Protein AF-A0A9Q3J233-F1 (afdb_monomer)

pLDDT: mean 74.01, std 14.95, range [37.47, 93.5]

Sequence (111 aa):
MPKQISVASSVKDTYKDEFVSNQLVEAQINPSLSPKMKNDLIYMLYKYNNAFSSDNESLGAIKGHEVDISLNIDRPYPPLLRRPDYQASLRAREALENISKSYSKLVYKGK

Foldseek 3Di:
DDDDDDDDDDDPPVVLVVCCVPPVPPPDDDPPDDPVRVVVVSVVCSVCVVQDDDPVGDPCVRPPPPDDDDDPVPDPDDPVPDDPDDDDDPVRVVVVVVVVVVVVVVVVVVD

Mean predicted aligned error: 16.33 Å

Organism: NCBI:txid1389203

Secondary structure (DSSP, 8-state):
-PPP---------HHHHHHHHHHSTT----TTS-HHHHHHHHHHHHHTGGGS--TTS-GGGSTT---------S-SS-GGG-PPPPPPPHHHHHHHHHHHHHHHHHHHS--

Structure (mmCIF, N/CA/C/O backbone):
data_AF-A0A9Q3J233-F1
#
_entry.id   AF-A0A9Q3J233-F1
#
loop_
_atom_site.group_PDB
_atom_site.id
_atom_site.type_symbol
_atom_site.label_atom_id
_atom_site.label_alt_id
_atom_site.label_comp_id
_atom_site.label_asym_id
_atom_site.label_entity_id
_atom_site.label_seq_id
_atom_site.pdbx_PDB_ins_code
_atom_site.Cartn_x
_atom_site.Cartn_y
_atom_site.Cartn_z
_atom_site.occupancy
_atom_site.B_iso_or_equiv
_atom_site.auth_seq_id
_atom_site.auth_comp_id
_atom_site.auth_asym_id
_atom_site.auth_atom_id
_atom_site.pdbx_PDB_model_num
ATOM 1 N N . MET A 1 1 ? -30.339 -32.435 14.379 1.00 37.47 1 MET A N 1
ATOM 2 C CA . MET A 1 1 ? -30.106 -31.029 14.776 1.00 37.47 1 MET A CA 1
ATOM 3 C C . MET A 1 1 ? -28.637 -30.860 15.124 1.00 37.47 1 MET A C 1
ATOM 5 O O . MET A 1 1 ? -28.185 -31.584 16.006 1.00 37.47 1 MET A O 1
ATOM 9 N N . PRO A 1 2 ? -27.861 -30.014 14.430 1.00 39.69 2 PRO A N 1
ATOM 10 C CA . PRO A 1 2 ? -26.467 -29.807 14.796 1.00 39.69 2 PRO A CA 1
ATOM 11 C C . PRO A 1 2 ? -26.360 -28.822 15.968 1.00 39.69 2 PRO A C 1
ATOM 13 O O . PRO A 1 2 ? -27.054 -27.807 16.018 1.00 39.69 2 PRO A O 1
ATOM 16 N N . LYS A 1 3 ? -25.518 -29.186 16.940 1.00 39.75 3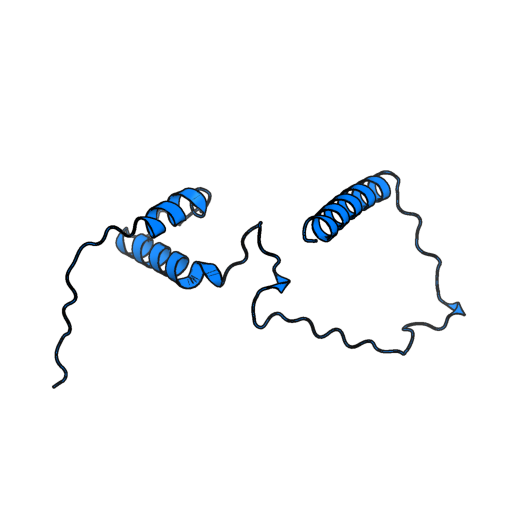 LYS A N 1
ATOM 17 C CA . LYS A 1 3 ? -25.255 -28.460 18.186 1.00 39.75 3 LYS A CA 1
ATOM 18 C C . LYS A 1 3 ? -24.588 -27.111 17.902 1.00 39.75 3 LYS A C 1
ATOM 20 O O . LYS A 1 3 ? -23.644 -27.036 17.122 1.00 39.75 3 LYS A O 1
ATOM 25 N N . GLN A 1 4 ? -25.060 -26.077 18.593 1.00 40.91 4 GLN A N 1
ATOM 26 C CA . GLN A 1 4 ? -24.398 -24.780 18.682 1.00 40.91 4 GLN A CA 1
ATOM 27 C C . GLN A 1 4 ? -23.077 -24.948 19.439 1.00 40.91 4 GLN A C 1
ATOM 29 O O . GLN A 1 4 ? -23.074 -25.409 20.580 1.00 40.91 4 GLN A O 1
ATOM 34 N N . ILE A 1 5 ? -21.960 -24.597 18.803 1.00 43.72 5 ILE A N 1
ATOM 35 C CA . ILE A 1 5 ? -20.661 -24.496 19.467 1.00 43.72 5 ILE A CA 1
ATOM 36 C C . ILE A 1 5 ? -20.525 -23.047 19.929 1.00 43.72 5 ILE A C 1
ATOM 38 O O . ILE A 1 5 ? -20.196 -22.154 19.152 1.00 43.72 5 ILE A O 1
ATOM 42 N N . SER A 1 6 ? -20.824 -22.814 21.203 1.00 49.47 6 SER A N 1
ATOM 43 C CA . SER A 1 6 ? -20.489 -21.583 21.909 1.00 49.47 6 SER A CA 1
ATOM 44 C C . SER A 1 6 ? -19.003 -21.609 22.276 1.00 49.47 6 SER A C 1
ATOM 46 O O . SER A 1 6 ? -18.620 -22.312 23.211 1.00 49.47 6 SER A O 1
ATOM 48 N N . VAL A 1 7 ? -18.165 -20.848 21.571 1.00 46.28 7 VAL A N 1
ATOM 49 C CA . VAL A 1 7 ? -16.797 -20.559 22.035 1.00 46.28 7 VAL A CA 1
ATOM 50 C C . VAL A 1 7 ? -16.796 -19.187 22.709 1.00 46.28 7 VAL A C 1
ATOM 52 O O . VAL A 1 7 ? -16.647 -18.150 22.070 1.00 46.28 7 VAL A O 1
ATOM 55 N N . ALA A 1 8 ? -17.017 -19.205 24.026 1.00 41.06 8 ALA A N 1
ATOM 56 C CA . ALA A 1 8 ? -16.422 -18.253 24.966 1.00 41.06 8 ALA A CA 1
ATOM 57 C C . ALA A 1 8 ? -14.886 -18.294 24.787 1.00 41.06 8 ALA A C 1
ATOM 59 O O . ALA A 1 8 ? -14.355 -19.347 24.460 1.00 41.06 8 ALA A O 1
ATOM 60 N N . SER A 1 9 ? -14.052 -17.283 24.996 1.00 38.97 9 SER A N 1
ATOM 61 C CA . SER A 1 9 ? -14.159 -15.962 25.606 1.00 38.97 9 SER A CA 1
ATOM 62 C C . SER A 1 9 ? -12.756 -15.344 25.515 1.00 38.97 9 SER A C 1
ATOM 64 O O . SER A 1 9 ? -11.781 -16.038 25.779 1.00 38.97 9 SER A O 1
ATOM 66 N N . SER A 1 10 ? -12.677 -14.043 25.224 1.00 46.88 10 SER A N 1
ATOM 67 C CA . SER A 1 10 ? -11.667 -13.102 25.739 1.00 46.88 10 SER A CA 1
ATOM 68 C C . SER A 1 10 ? -10.200 -13.575 25.818 1.00 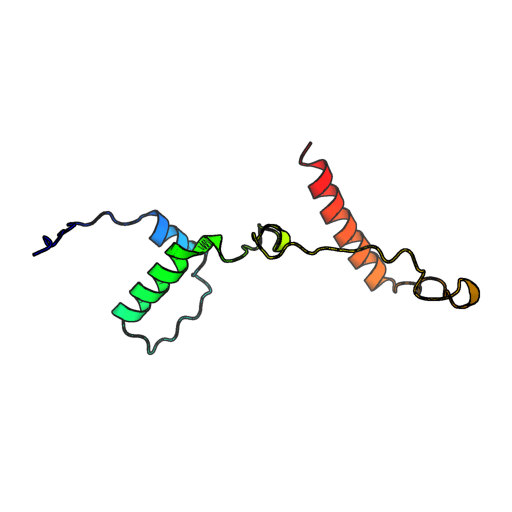46.88 10 SER A C 1
ATOM 70 O O . SER A 1 10 ? -9.607 -13.576 26.897 1.00 46.88 10 SER A O 1
ATOM 72 N N . VAL A 1 11 ? -9.568 -13.856 24.680 1.00 50.34 11 VAL A N 1
ATOM 73 C CA . VAL A 1 11 ? -8.119 -13.641 24.545 1.00 50.34 11 VAL A CA 1
ATOM 74 C C . VAL A 1 11 ? -7.983 -12.285 23.864 1.00 50.34 11 VAL A C 1
ATOM 76 O O . VAL A 1 11 ? -8.507 -12.092 22.771 1.00 50.34 11 VAL A O 1
ATOM 79 N N . LYS A 1 12 ? -7.395 -11.295 24.543 1.00 55.91 12 LYS A N 1
ATOM 80 C CA . LYS A 1 12 ? -6.995 -10.064 23.856 1.00 55.91 12 LYS A CA 1
ATOM 81 C C . LYS A 1 12 ? -5.918 -10.489 22.868 1.00 55.91 12 LYS A C 1
ATOM 83 O O . LYS A 1 12 ? -4.853 -10.918 23.303 1.00 55.91 12 LYS A O 1
ATOM 88 N N . ASP A 1 13 ? -6.234 -10.467 21.579 1.00 65.00 13 ASP A N 1
ATOM 89 C CA . ASP A 1 13 ? -5.293 -10.830 20.526 1.00 65.00 13 ASP A CA 1
ATOM 90 C C . ASP A 1 13 ? -4.204 -9.755 20.468 1.00 65.00 13 ASP A C 1
ATOM 92 O O . ASP A 1 13 ? -4.292 -8.811 19.688 1.00 65.00 13 ASP A O 1
ATOM 96 N N . THR A 1 14 ? -3.180 -9.880 21.314 1.00 79.12 14 THR A N 1
ATOM 97 C CA . THR A 1 14 ? -2.060 -8.931 21.424 1.00 79.12 14 THR A CA 1
ATOM 98 C C . THR A 1 14 ? -1.443 -8.639 20.050 1.00 79.12 14 THR A C 1
ATOM 100 O O . THR A 1 14 ? -1.116 -7.502 19.729 1.00 79.12 14 THR A O 1
ATOM 103 N N . TYR A 1 15 ? -1.406 -9.653 19.181 1.00 79.62 15 TYR A N 1
ATOM 104 C CA . TYR A 1 15 ? -0.939 -9.562 17.797 1.00 79.62 15 TYR A CA 1
ATOM 105 C C . TYR A 1 15 ? -1.818 -8.695 16.883 1.00 79.62 15 TYR A C 1
ATOM 107 O O . TYR A 1 15 ? -1.319 -8.086 15.937 1.00 79.62 15 TYR A O 1
ATOM 115 N N . LYS A 1 16 ? -3.130 -8.634 17.131 1.00 84.06 16 LYS A N 1
ATOM 116 C CA . LYS A 1 16 ? -4.049 -7.772 16.376 1.00 84.06 16 LYS A CA 1
ATOM 117 C C . LYS A 1 16 ? -3.823 -6.305 16.739 1.00 84.06 16 LYS A C 1
ATOM 119 O O . LYS A 1 16 ? -3.844 -5.453 15.855 1.00 84.06 16 LYS A O 1
ATOM 124 N N . ASP A 1 17 ? -3.570 -6.024 18.013 1.00 86.75 17 ASP A N 1
ATOM 125 C CA . ASP A 1 17 ? -3.282 -4.669 18.493 1.00 86.75 17 ASP A CA 1
ATOM 126 C C . ASP A 1 17 ? -1.926 -4.166 17.967 1.00 86.75 17 ASP A C 1
ATOM 128 O O . ASP A 1 17 ? -1.815 -3.016 17.533 1.00 86.75 17 ASP A O 1
ATOM 132 N N . GLU A 1 18 ? -0.917 -5.040 17.906 1.00 87.88 18 GLU A N 1
ATOM 133 C CA . GLU A 1 18 ? 0.365 -4.760 17.244 1.00 87.88 18 GLU A CA 1
ATOM 134 C C . GLU A 1 18 ? 0.191 -4.495 15.742 1.00 87.88 18 GLU A C 1
ATOM 136 O O . GLU A 1 18 ? 0.759 -3.540 15.215 1.00 87.88 18 GLU A O 1
ATOM 141 N N . PHE A 1 19 ? -0.628 -5.289 15.043 1.00 86.88 19 PHE A N 1
ATOM 142 C CA . PHE A 1 19 ? -0.933 -5.068 13.625 1.00 86.88 19 PHE A CA 1
ATOM 143 C C . PHE A 1 19 ? -1.584 -3.701 13.385 1.00 86.88 19 PHE A C 1
ATOM 145 O O . PHE A 1 19 ? -1.169 -2.967 12.489 1.00 86.88 19 PHE A O 1
ATOM 152 N N . VAL A 1 20 ? -2.561 -3.322 14.212 1.00 87.75 20 VAL A N 1
ATOM 153 C CA . VAL A 1 20 ? -3.207 -2.005 14.120 1.00 87.75 20 VAL A CA 1
ATOM 154 C C . VAL A 1 20 ? -2.194 -0.883 14.368 1.00 87.75 20 VAL A C 1
ATOM 156 O O . VAL A 1 20 ? -2.167 0.091 13.617 1.00 87.75 20 VAL A O 1
ATOM 159 N N . SER A 1 21 ? -1.336 -1.044 15.377 1.00 88.06 21 SER A N 1
ATOM 160 C CA . SER A 1 21 ? -0.367 -0.026 15.807 1.00 88.06 21 SER A CA 1
ATOM 161 C C . SER A 1 21 ? 0.867 0.089 14.914 1.00 88.06 21 SER A C 1
ATOM 163 O O . SER A 1 21 ? 1.573 1.084 15.008 1.00 88.06 21 SER A O 1
ATOM 165 N N . ASN A 1 22 ? 1.144 -0.899 14.064 1.00 85.25 22 ASN A N 1
ATOM 166 C CA . ASN A 1 22 ? 2.304 -0.876 13.171 1.00 85.25 22 ASN A CA 1
ATOM 167 C C . ASN A 1 22 ? 1.912 -0.691 11.702 1.00 85.25 22 ASN A C 1
ATOM 169 O O . ASN A 1 22 ? 2.602 0.020 10.982 1.00 85.25 22 ASN A O 1
ATOM 173 N N . GLN A 1 23 ? 0.823 -1.320 11.243 1.00 82.88 23 GLN A N 1
ATOM 174 C CA . GLN A 1 23 ? 0.449 -1.330 9.822 1.00 82.88 23 GLN A CA 1
ATOM 175 C C . GLN A 1 23 ? -0.755 -0.447 9.485 1.00 82.88 23 GLN A C 1
ATOM 177 O O . GLN A 1 23 ? -0.887 -0.017 8.343 1.00 82.88 23 GLN A O 1
ATOM 182 N N . LEU A 1 24 ? -1.641 -0.159 10.445 1.00 86.38 24 LEU A N 1
ATOM 183 C CA . LEU A 1 24 ? -2.854 0.632 10.195 1.00 86.38 24 LEU A CA 1
ATOM 184 C C . LEU A 1 24 ? -2.803 2.053 10.771 1.00 86.38 24 LEU A C 1
ATOM 186 O O . LEU A 1 24 ? -3.806 2.760 10.703 1.00 86.38 24 LEU A O 1
ATOM 190 N N . VAL A 1 25 ? -1.659 2.502 11.295 1.00 85.31 25 VAL A N 1
ATOM 191 C CA . VAL A 1 25 ? -1.505 3.858 11.863 1.00 85.31 25 VAL A CA 1
ATOM 192 C C . VAL A 1 25 ? -1.790 4.942 10.832 1.00 85.31 25 VAL A C 1
ATOM 194 O O . VAL A 1 25 ? -2.464 5.924 11.132 1.00 85.31 25 VAL A O 1
ATOM 197 N N . GLU A 1 26 ? -1.307 4.746 9.608 1.00 82.88 26 GLU A N 1
ATOM 198 C CA . GLU A 1 26 ? -1.489 5.692 8.503 1.00 82.88 26 GLU A CA 1
ATOM 199 C C . GLU A 1 26 ? -2.775 5.424 7.702 1.00 82.88 26 GLU A C 1
ATOM 201 O O . GLU A 1 26 ? -3.121 6.177 6.789 1.00 82.88 26 GLU A O 1
ATOM 206 N N . ALA A 1 27 ? -3.517 4.362 8.036 1.00 84.62 27 ALA A N 1
ATOM 207 C CA . ALA A 1 27 ? -4.699 3.965 7.289 1.00 84.62 27 ALA A CA 1
ATOM 208 C C . ALA A 1 27 ? -5.874 4.915 7.567 1.00 84.62 27 ALA A C 1
ATOM 210 O O . ALA A 1 27 ? -6.396 5.007 8.680 1.00 84.62 27 ALA A O 1
ATOM 211 N N . GLN A 1 28 ? -6.367 5.581 6.522 1.00 86.94 28 GLN A N 1
ATOM 212 C CA . GLN A 1 28 ? -7.555 6.428 6.622 1.00 86.94 28 GLN A CA 1
ATOM 213 C C . GLN A 1 28 ? -8.839 5.607 6.460 1.00 86.94 28 GLN A C 1
ATOM 215 O O . GLN A 1 28 ? -9.378 5.448 5.365 1.00 86.94 28 GLN A O 1
ATOM 220 N N . ILE A 1 29 ? -9.350 5.080 7.574 1.00 87.69 29 ILE A N 1
ATOM 221 C CA . ILE A 1 29 ? -10.647 4.393 7.610 1.00 87.69 29 ILE A CA 1
ATOM 222 C C . ILE A 1 29 ? -11.772 5.432 7.665 1.00 87.69 29 ILE A C 1
ATOM 224 O O . ILE A 1 29 ? -11.752 6.342 8.494 1.00 87.69 29 ILE A O 1
ATOM 228 N N . ASN A 1 30 ? -12.791 5.263 6.817 1.00 91.31 30 ASN A N 1
ATOM 229 C CA . ASN A 1 30 ? -13.922 6.185 6.730 1.00 91.31 30 ASN A CA 1
ATOM 230 C C . ASN A 1 30 ? -14.560 6.443 8.124 1.00 91.31 30 ASN A C 1
ATOM 232 O O . ASN A 1 30 ? -14.960 5.489 8.809 1.00 91.31 30 ASN A O 1
ATOM 236 N N . PRO A 1 31 ? -14.686 7.713 8.561 1.00 86.56 31 PRO A N 1
ATOM 237 C CA . PRO A 1 31 ? -15.233 8.049 9.872 1.00 86.56 31 PRO A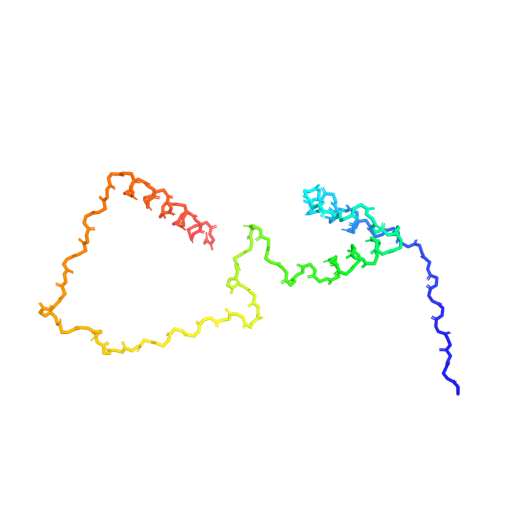 CA 1
ATOM 238 C C . PRO A 1 31 ? -16.708 7.662 10.031 1.00 86.56 31 PRO A C 1
ATOM 240 O O . PRO A 1 31 ? -17.114 7.357 11.150 1.00 86.56 31 PRO A O 1
ATOM 243 N N . SER A 1 32 ? -17.480 7.598 8.941 1.00 92.50 32 SER A N 1
ATOM 244 C CA . SER A 1 32 ? -18.909 7.252 8.938 1.00 92.50 32 SER A CA 1
ATOM 245 C C . SER A 1 32 ? -19.199 5.775 9.234 1.00 92.50 32 SER A C 1
ATOM 247 O O . SER A 1 32 ? -20.358 5.401 9.407 1.00 92.50 32 SER A O 1
ATOM 249 N N . LEU A 1 33 ? -18.176 4.915 9.287 1.00 89.81 33 LEU A N 1
ATOM 250 C CA . LEU A 1 33 ? -18.342 3.502 9.631 1.0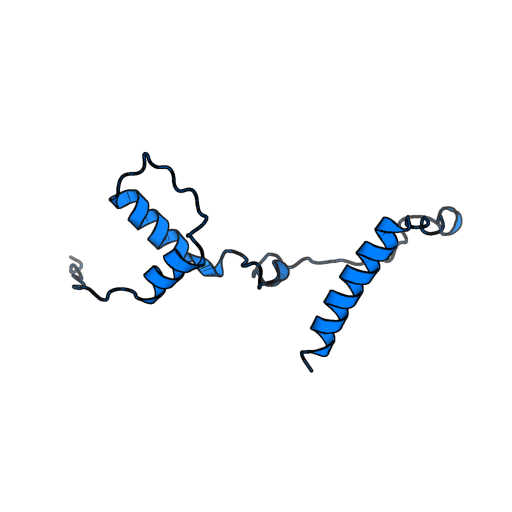0 89.81 33 LEU A CA 1
ATOM 251 C C . LEU A 1 33 ? -18.729 3.328 11.104 1.00 89.81 33 LEU A C 1
ATOM 253 O O . LEU A 1 33 ? -18.095 3.889 12.001 1.00 89.81 33 LEU A O 1
ATOM 257 N N . SER A 1 34 ? -19.722 2.471 11.359 1.00 93.50 34 SER A N 1
ATOM 258 C CA . SER A 1 34 ? -20.079 2.091 12.727 1.00 93.50 34 SER A CA 1
ATOM 259 C C . SER A 1 34 ? -18.918 1.357 13.422 1.00 93.50 34 SER A C 1
ATOM 261 O O . SER A 1 34 ? -18.116 0.698 12.749 1.00 93.50 34 SER A O 1
ATOM 263 N N . PRO A 1 35 ? -18.832 1.393 14.766 1.00 90.06 35 PRO A N 1
ATOM 264 C CA . PRO A 1 35 ? -17.764 0.715 15.505 1.00 90.06 35 PRO A CA 1
ATOM 265 C C . PRO A 1 35 ? -17.677 -0.784 15.198 1.00 90.06 35 PRO A C 1
ATOM 267 O O . PRO A 1 35 ? -16.589 -1.341 15.084 1.00 90.06 35 PRO A O 1
ATOM 270 N N . LYS A 1 36 ? -18.832 -1.428 14.993 1.00 91.50 36 LYS A N 1
ATOM 271 C CA . LYS A 1 36 ? -18.908 -2.840 14.615 1.00 91.50 36 LYS A CA 1
ATOM 272 C C . LYS A 1 36 ? -18.267 -3.088 13.248 1.00 91.50 36 LYS A C 1
ATOM 274 O O . LYS A 1 36 ? -17.397 -3.940 13.134 1.00 91.50 36 LYS A O 1
ATOM 279 N N . MET A 1 37 ? -18.626 -2.287 12.245 1.00 91.81 37 MET A N 1
ATOM 280 C CA . MET A 1 37 ? -18.072 -2.422 10.894 1.00 91.81 37 MET A CA 1
ATOM 281 C C . MET A 1 37 ? -16.569 -2.143 10.854 1.00 91.81 37 MET A C 1
ATOM 283 O O . MET A 1 37 ? -15.846 -2.817 10.126 1.00 91.81 37 MET A O 1
ATOM 287 N N . LYS A 1 38 ? -16.081 -1.181 11.650 1.00 91.19 38 LYS A N 1
ATOM 288 C CA . LYS A 1 38 ? -14.637 -0.935 11.783 1.00 91.19 38 LYS A CA 1
ATOM 289 C C . LYS A 1 38 ? -13.921 -2.157 12.356 1.00 91.19 38 LYS A C 1
ATOM 291 O O . LYS A 1 38 ? -12.900 -2.566 11.814 1.00 91.19 38 LYS A O 1
ATOM 296 N N . ASN A 1 39 ? -14.473 -2.773 13.399 1.00 90.25 39 ASN A N 1
ATOM 297 C CA . ASN A 1 39 ? -13.889 -3.976 13.992 1.00 90.25 39 ASN A CA 1
ATOM 298 C C . ASN A 1 39 ? -13.894 -5.172 13.035 1.00 90.25 39 ASN A C 1
ATOM 300 O O . ASN A 1 39 ? -12.899 -5.898 12.982 1.00 90.25 39 ASN A O 1
ATOM 304 N N . ASP A 1 40 ? -14.971 -5.345 12.267 1.00 91.75 40 ASP A N 1
ATOM 305 C CA . ASP A 1 40 ? -15.087 -6.394 11.250 1.00 91.75 40 ASP A CA 1
ATOM 306 C C . ASP A 1 40 ? -14.068 -6.182 10.115 1.00 91.75 40 ASP A C 1
ATOM 308 O O . ASP A 1 40 ? -13.402 -7.127 9.689 1.00 91.75 40 ASP A O 1
ATOM 312 N N . LEU A 1 41 ? -13.876 -4.933 9.676 1.00 90.94 41 LEU A N 1
ATOM 313 C CA . LEU A 1 41 ? -12.867 -4.563 8.681 1.00 90.94 41 LEU A CA 1
ATOM 314 C C . LEU A 1 41 ? -11.444 -4.838 9.181 1.00 90.94 41 LEU A C 1
ATOM 316 O O . LEU A 1 41 ? -10.669 -5.492 8.490 1.00 90.94 41 LEU A O 1
ATOM 320 N N . ILE A 1 42 ? -11.102 -4.378 10.387 1.00 90.62 42 ILE A N 1
ATOM 321 C CA . ILE A 1 42 ? -9.777 -4.611 10.982 1.00 90.62 42 ILE A CA 1
ATOM 322 C C . ILE A 1 42 ? -9.526 -6.114 11.139 1.00 90.62 42 ILE A C 1
ATOM 324 O O . ILE A 1 42 ? -8.426 -6.590 10.876 1.00 90.62 42 ILE A O 1
ATOM 328 N N . TYR A 1 43 ? -10.545 -6.879 11.537 1.00 91.44 43 TYR A N 1
ATOM 329 C CA . TYR A 1 43 ? -10.442 -8.333 11.627 1.00 91.44 43 TYR A CA 1
ATOM 330 C C . TYR A 1 43 ? -10.176 -8.983 10.262 1.00 91.44 43 TYR A C 1
ATOM 332 O O . TYR A 1 43 ? -9.301 -9.838 10.165 1.00 91.44 43 TYR A O 1
ATOM 340 N N . MET A 1 44 ? -10.880 -8.562 9.207 1.00 90.88 44 MET A N 1
ATOM 341 C CA . MET A 1 44 ? -10.635 -9.022 7.834 1.00 90.88 44 MET A CA 1
ATOM 342 C C . MET A 1 44 ? -9.205 -8.723 7.374 1.00 90.88 44 MET A C 1
ATOM 344 O O . MET A 1 44 ? -8.533 -9.616 6.864 1.00 90.88 44 MET A O 1
ATOM 348 N N . LEU A 1 45 ? -8.732 -7.493 7.581 1.00 89.00 45 LEU A N 1
ATOM 349 C CA . LEU A 1 45 ? -7.381 -7.076 7.196 1.00 89.00 45 LEU A CA 1
ATOM 350 C C . LEU A 1 45 ? -6.309 -7.873 7.941 1.00 89.00 45 LEU A C 1
ATOM 352 O O . LEU A 1 45 ? -5.370 -8.358 7.321 1.00 89.00 45 LEU A O 1
ATOM 356 N N . TYR A 1 46 ? -6.488 -8.071 9.249 1.00 89.88 46 TYR A N 1
ATOM 357 C CA . TYR A 1 46 ? -5.582 -8.886 10.054 1.00 89.88 46 TYR A CA 1
ATOM 358 C C . TYR A 1 46 ? -5.570 -10.349 9.592 1.00 89.88 46 TYR A C 1
ATOM 360 O O . TYR A 1 46 ? -4.509 -10.934 9.394 1.00 89.88 46 TYR A O 1
ATOM 368 N N . LYS A 1 47 ? -6.751 -10.937 9.362 1.00 89.00 47 LYS A N 1
ATOM 369 C CA . LYS A 1 47 ? -6.900 -12.335 8.936 1.00 89.00 47 LYS A CA 1
ATOM 370 C C . LYS A 1 47 ? -6.212 -12.629 7.600 1.00 89.00 47 LYS A C 1
ATOM 372 O O . LYS A 1 47 ? -5.728 -13.741 7.405 1.00 89.00 47 LYS A O 1
ATOM 377 N N . TYR A 1 48 ? -6.205 -11.663 6.685 1.00 86.19 48 TYR A N 1
ATOM 378 C CA . TYR A 1 48 ? -5.616 -11.799 5.352 1.00 86.19 48 TYR A CA 1
ATOM 379 C C . TYR A 1 48 ? -4.347 -10.958 5.176 1.00 86.19 48 TYR A C 1
ATOM 381 O O . TYR A 1 48 ? -4.007 -10.614 4.050 1.00 86.19 48 TYR A O 1
ATOM 389 N N . ASN A 1 49 ? -3.630 -10.636 6.257 1.00 83.62 49 ASN A N 1
ATOM 390 C CA . ASN A 1 49 ? -2.433 -9.791 6.197 1.00 83.62 49 ASN A CA 1
ATOM 391 C C . ASN A 1 49 ? -1.373 -10.313 5.203 1.00 83.62 49 ASN A C 1
ATOM 393 O O . ASN A 1 49 ? -0.820 -9.532 4.440 1.00 83.62 49 ASN A O 1
ATOM 397 N N . ASN A 1 50 ? -1.186 -11.632 5.124 1.00 77.56 50 ASN A N 1
ATOM 398 C CA . ASN A 1 50 ? -0.241 -12.294 4.219 1.00 77.56 50 ASN A CA 1
ATOM 399 C C . ASN A 1 50 ? -0.651 -12.238 2.735 1.00 77.56 50 ASN A C 1
ATOM 401 O O . ASN A 1 50 ? 0.097 -12.690 1.873 1.00 77.56 50 ASN A O 1
ATOM 405 N N . ALA A 1 51 ? -1.862 -11.765 2.421 1.00 77.12 51 ALA A N 1
ATOM 406 C CA . ALA A 1 51 ? -2.294 -11.552 1.041 1.00 77.12 51 ALA A CA 1
ATOM 407 C C . ALA A 1 51 ? -1.817 -10.199 0.483 1.00 77.12 51 ALA A C 1
ATOM 409 O O . ALA A 1 51 ? -1.944 -9.961 -0.718 1.00 77.12 51 ALA A O 1
ATOM 410 N N . PHE A 1 52 ? -1.292 -9.317 1.335 1.00 75.56 52 PHE A N 1
ATOM 411 C CA . PHE A 1 52 ? -0.801 -7.997 0.961 1.00 75.56 52 PHE A CA 1
ATOM 412 C C . PHE A 1 52 ? 0.728 -7.963 1.043 1.00 75.56 52 PHE A C 1
ATOM 414 O O . PHE A 1 52 ? 1.322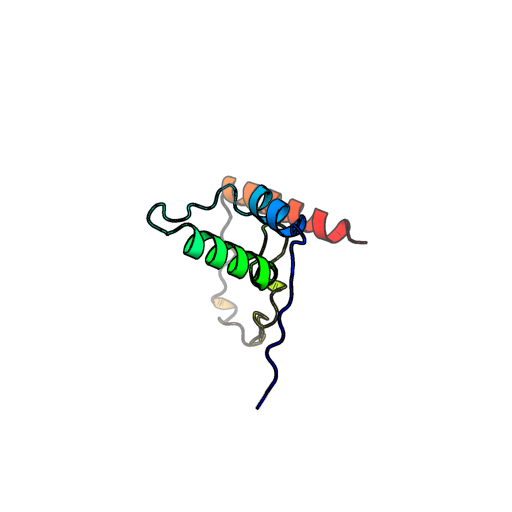 -8.552 1.940 1.00 75.56 52 PHE A O 1
ATOM 421 N N . SER A 1 53 ? 1.369 -7.259 0.110 1.00 65.25 53 SER A N 1
ATOM 422 C CA . SER A 1 53 ? 2.821 -7.046 0.132 1.00 65.25 53 SER A CA 1
ATOM 423 C C . SER A 1 53 ? 3.159 -5.964 1.155 1.00 65.25 53 SER A C 1
ATOM 425 O O . SER A 1 53 ? 2.595 -4.872 1.087 1.00 65.25 53 SER A O 1
ATOM 427 N N . SER A 1 54 ? 4.081 -6.242 2.077 1.00 70.50 54 SER A N 1
ATOM 428 C CA . SER A 1 54 ? 4.705 -5.206 2.913 1.00 70.50 54 SER A CA 1
ATOM 429 C C . SER A 1 54 ? 5.898 -4.580 2.182 1.00 70.50 54 SER A C 1
ATOM 431 O O . SER A 1 54 ? 6.457 -5.201 1.282 1.00 70.50 54 SER A O 1
ATOM 433 N N . ASP A 1 55 ? 6.350 -3.396 2.600 1.00 68.25 55 ASP A N 1
ATOM 434 C CA . ASP A 1 55 ? 7.528 -2.716 2.027 1.00 68.25 55 ASP A CA 1
ATOM 435 C C . ASP A 1 55 ? 8.816 -3.556 2.107 1.00 68.25 55 ASP A C 1
ATOM 437 O O . ASP A 1 55 ? 9.757 -3.355 1.339 1.00 68.25 55 ASP A O 1
ATOM 441 N N . ASN A 1 56 ? 8.857 -4.518 3.034 1.00 66.56 56 ASN A N 1
ATOM 442 C CA . ASN A 1 56 ? 9.983 -5.429 3.228 1.00 66.56 56 ASN A CA 1
ATOM 443 C C . ASN A 1 56 ? 9.883 -6.722 2.400 1.00 66.56 56 ASN A C 1
ATOM 445 O O . ASN A 1 56 ? 10.855 -7.474 2.334 1.00 66.56 56 ASN A O 1
ATOM 449 N N . GLU A 1 57 ? 8.734 -6.995 1.779 1.00 65.62 57 GLU A N 1
ATOM 450 C CA . GLU A 1 57 ? 8.489 -8.209 1.003 1.00 65.62 57 GLU A CA 1
ATOM 451 C C . GLU A 1 57 ? 8.308 -7.861 -0.475 1.00 65.62 57 GLU A C 1
ATOM 453 O O . GLU A 1 57 ? 7.506 -7.010 -0.857 1.00 65.62 57 GLU A O 1
ATOM 458 N N . SER A 1 58 ? 9.076 -8.518 -1.344 1.00 61.88 58 SER A N 1
ATOM 459 C CA . SER A 1 58 ? 8.962 -8.304 -2.785 1.00 61.88 58 SER A CA 1
ATOM 460 C C . SER A 1 58 ? 7.628 -8.847 -3.302 1.00 61.88 58 SER A C 1
ATOM 462 O O . SER A 1 58 ? 7.336 -10.022 -3.082 1.00 61.88 58 SER A O 1
ATOM 464 N N . LEU A 1 59 ? 6.892 -8.055 -4.090 1.00 61.03 59 LEU A N 1
ATOM 465 C CA . LEU A 1 59 ? 5.640 -8.456 -4.761 1.00 61.03 59 LEU A CA 1
ATOM 466 C C . LEU A 1 59 ? 5.732 -9.807 -5.502 1.00 61.03 59 LEU A C 1
ATOM 468 O O . LEU A 1 59 ? 4.745 -10.530 -5.598 1.00 61.03 59 LEU A O 1
ATOM 472 N N . GLY A 1 60 ? 6.922 -10.178 -5.990 1.00 57.81 60 GLY A N 1
ATOM 473 C CA . GLY A 1 60 ? 7.178 -11.463 -6.654 1.00 57.81 60 GLY A CA 1
ATOM 474 C C . GLY A 1 60 ? 7.120 -12.700 -5.745 1.00 57.81 60 GLY A C 1
ATOM 475 O O . GLY A 1 60 ? 7.182 -13.813 -6.254 1.00 57.81 60 GLY A O 1
ATOM 476 N N . ALA A 1 61 ? 6.998 -12.535 -4.424 1.00 60.03 61 ALA A N 1
ATOM 477 C CA . ALA A 1 61 ? 6.811 -13.634 -3.473 1.00 60.03 61 ALA A CA 1
ATOM 478 C C . ALA A 1 61 ? 5.329 -14.024 -3.289 1.00 60.03 61 ALA A C 1
ATOM 480 O O . ALA A 1 61 ? 5.024 -14.993 -2.591 1.00 60.03 61 ALA A O 1
ATOM 481 N N . ILE A 1 62 ? 4.398 -13.292 -3.915 1.00 63.41 62 ILE A N 1
ATOM 482 C CA . ILE A 1 62 ? 2.966 -13.585 -3.839 1.00 63.41 62 ILE A CA 1
ATOM 483 C C . ILE A 1 62 ? 2.656 -14.805 -4.713 1.00 63.41 62 ILE A C 1
ATOM 485 O O . ILE A 1 62 ? 2.728 -14.761 -5.943 1.00 63.41 62 ILE A O 1
ATOM 489 N N . LYS A 1 63 ? 2.255 -15.903 -4.065 1.00 62.91 63 LYS A N 1
ATOM 490 C CA . LYS A 1 63 ? 1.859 -17.151 -4.731 1.00 62.91 63 LYS A CA 1
ATOM 491 C C . LYS A 1 63 ? 0.749 -16.885 -5.760 1.00 62.91 63 LYS A C 1
ATOM 493 O O . LYS A 1 63 ? -0.315 -16.383 -5.405 1.00 62.91 63 LYS A O 1
ATOM 498 N N . GLY A 1 64 ? 0.993 -17.238 -7.024 1.00 69.00 64 GLY A N 1
ATOM 499 C CA . GLY A 1 64 ? 0.062 -17.017 -8.142 1.00 69.00 64 GLY A CA 1
ATOM 500 C C . GLY A 1 64 ? 0.311 -15.750 -8.974 1.00 69.00 64 GLY A C 1
ATOM 501 O O . GLY A 1 64 ? -0.350 -15.584 -9.992 1.00 69.00 64 GLY A O 1
ATOM 502 N N . HIS A 1 65 ? 1.270 -14.898 -8.591 1.00 65.88 65 HIS A N 1
ATOM 503 C CA . HIS A 1 65 ? 1.781 -13.786 -9.414 1.00 65.88 65 HIS A CA 1
ATOM 504 C C . HIS A 1 65 ? 3.159 -14.108 -10.017 1.00 65.88 65 HIS A C 1
ATOM 506 O O . HIS A 1 65 ? 4.005 -13.233 -10.197 1.00 65.88 65 HIS A O 1
ATOM 512 N N . GLU A 1 66 ? 3.404 -15.383 -10.309 1.00 73.69 66 GLU A N 1
ATOM 513 C CA . GLU A 1 66 ? 4.622 -15.811 -10.990 1.00 73.69 66 GLU A CA 1
ATOM 514 C C . GLU A 1 66 ? 4.598 -15.288 -12.431 1.00 73.69 66 GLU A C 1
ATOM 516 O O . GLU A 1 66 ? 3.622 -15.472 -13.160 1.00 73.69 66 GLU A O 1
ATOM 521 N N . VAL A 1 67 ? 5.665 -14.598 -12.839 1.00 69.75 67 VAL A N 1
ATOM 522 C CA . VAL A 1 67 ? 5.805 -14.105 -14.211 1.00 69.75 67 VAL A CA 1
ATOM 523 C C . VAL A 1 67 ? 6.519 -15.176 -15.026 1.00 69.75 67 VAL A C 1
ATOM 525 O O . VAL A 1 67 ? 7.720 -15.383 -14.857 1.00 69.75 67 VAL A O 1
ATOM 528 N N . ASP A 1 68 ? 5.788 -15.838 -15.921 1.00 72.12 68 ASP A N 1
ATOM 529 C CA . ASP A 1 68 ? 6.387 -16.717 -16.926 1.00 72.12 68 ASP A CA 1
ATOM 530 C C . ASP A 1 68 ? 6.998 -15.863 -18.047 1.00 72.12 68 ASP A C 1
ATOM 532 O O . ASP A 1 68 ? 6.297 -15.291 -18.886 1.00 72.12 68 ASP A O 1
ATOM 536 N N . ILE A 1 69 ? 8.323 -15.705 -18.017 1.00 74.88 69 ILE A N 1
ATOM 537 C CA . ILE A 1 69 ? 9.071 -14.971 -19.040 1.00 74.88 69 ILE A CA 1
ATOM 538 C C . ILE A 1 69 ? 9.542 -15.975 -20.090 1.00 74.88 69 ILE A C 1
ATOM 540 O O . ILE A 1 69 ? 10.655 -16.501 -20.028 1.00 74.88 69 ILE A O 1
ATOM 544 N N . SER A 1 70 ? 8.708 -16.210 -21.098 1.00 76.62 70 SER A N 1
ATOM 545 C CA . SER A 1 70 ? 9.100 -16.982 -22.274 1.00 76.62 70 SER A CA 1
ATOM 546 C C . SER A 1 70 ? 10.047 -16.158 -23.155 1.00 76.62 70 SER A C 1
ATOM 548 O O . SER A 1 70 ? 9.650 -15.156 -23.759 1.00 76.62 70 SER A O 1
ATOM 550 N N . LEU A 1 71 ? 11.309 -16.579 -23.248 1.00 70.00 71 LEU A N 1
ATOM 551 C CA . LEU A 1 71 ? 12.289 -16.009 -24.173 1.00 70.00 71 LEU A CA 1
ATOM 552 C C . LEU A 1 71 ? 11.917 -16.379 -25.613 1.00 70.00 71 LEU A C 1
ATOM 554 O O . LEU A 1 71 ? 12.262 -17.455 -26.098 1.00 70.00 71 LEU A O 1
ATOM 558 N N . ASN A 1 72 ? 11.257 -15.463 -26.322 1.00 67.31 72 ASN A N 1
ATOM 559 C CA . ASN A 1 72 ? 11.223 -15.524 -27.778 1.00 67.31 72 ASN A CA 1
ATOM 560 C C . ASN A 1 72 ? 12.651 -15.286 -28.280 1.00 67.31 72 ASN A C 1
ATOM 562 O O . ASN A 1 72 ? 13.201 -14.192 -28.162 1.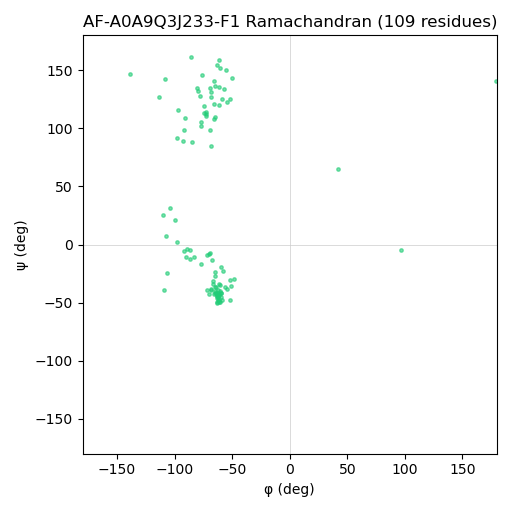00 67.31 72 ASN A O 1
ATOM 566 N N . ILE A 1 73 ? 13.273 -16.349 -28.784 1.00 65.00 73 ILE A N 1
ATOM 567 C CA . ILE A 1 73 ? 14.649 -16.347 -29.306 1.00 65.00 73 ILE A CA 1
ATOM 568 C C . ILE A 1 73 ? 14.767 -15.510 -30.590 1.00 65.00 73 ILE A C 1
ATOM 570 O O . ILE A 1 73 ? 15.872 -15.152 -31.010 1.00 65.00 73 ILE A O 1
ATOM 574 N N . ASP A 1 74 ? 13.630 -15.157 -31.187 1.00 64.69 74 ASP A N 1
ATOM 575 C CA . ASP A 1 74 ? 13.559 -14.249 -32.315 1.00 64.69 74 ASP A CA 1
ATOM 576 C C . ASP A 1 74 ? 13.834 -12.826 -31.844 1.00 64.69 74 ASP A C 1
ATOM 578 O O . ASP A 1 74 ? 13.083 -12.216 -31.078 1.00 64.69 74 ASP A O 1
ATOM 582 N N . ARG A 1 75 ? 14.962 -12.282 -32.309 1.00 62.00 75 ARG A N 1
ATOM 583 C CA . ARG A 1 75 ? 15.314 -10.889 -32.044 1.00 62.00 75 ARG A CA 1
ATOM 584 C C . ARG A 1 75 ? 14.182 -10.021 -32.606 1.00 62.00 75 ARG A C 1
ATOM 586 O O . ARG A 1 75 ? 13.913 -10.122 -33.801 1.00 62.00 75 ARG A O 1
ATOM 593 N N . PRO A 1 76 ? 13.568 -9.135 -31.801 1.00 68.25 76 PRO A N 1
ATOM 594 C CA . PRO A 1 76 ? 12.394 -8.361 -32.215 1.00 68.25 76 PRO A CA 1
ATOM 595 C C . PRO A 1 76 ? 12.667 -7.479 -33.440 1.00 68.25 76 PRO A C 1
ATOM 597 O O . PRO A 1 76 ? 11.737 -7.078 -34.132 1.00 68.25 76 PRO A O 1
ATOM 600 N N . TYR A 1 77 ? 13.945 -7.200 -33.724 1.00 64.12 77 TYR A N 1
ATOM 601 C CA . TYR A 1 77 ? 14.387 -6.467 -34.899 1.00 64.12 77 TYR A CA 1
ATOM 602 C C . TYR A 1 77 ? 15.648 -7.100 -35.515 1.00 64.12 77 TYR A C 1
ATOM 604 O O . TYR A 1 77 ? 16.524 -7.575 -34.779 1.00 64.12 77 TYR A O 1
ATOM 612 N N . PRO A 1 78 ? 15.797 -7.047 -36.854 1.00 80.44 78 PRO A N 1
ATOM 613 C CA . PRO A 1 78 ? 17.053 -7.336 -37.538 1.00 80.44 78 PRO A CA 1
ATOM 614 C C . PRO A 1 78 ? 18.227 -6.552 -36.921 1.00 80.44 78 PRO A C 1
ATOM 616 O O . PRO A 1 78 ? 18.049 -5.379 -36.583 1.00 80.44 78 PRO A O 1
ATOM 619 N N . PRO A 1 79 ? 19.444 -7.129 -36.824 1.00 74.25 79 PRO A N 1
ATOM 620 C CA . PRO A 1 79 ? 20.612 -6.458 -36.235 1.00 74.25 79 PRO A CA 1
ATOM 621 C C . PRO A 1 79 ? 20.905 -5.068 -36.819 1.00 74.25 79 PRO A C 1
ATOM 623 O O . PRO A 1 79 ? 21.382 -4.191 -36.108 1.00 74.25 79 PRO A O 1
ATOM 626 N N . LEU A 1 80 ? 20.563 -4.866 -38.094 1.00 76.00 80 LEU A N 1
ATOM 627 C CA . LEU A 1 80 ? 20.721 -3.613 -38.836 1.00 76.00 80 LEU A CA 1
ATOM 628 C C . LEU A 1 80 ? 19.856 -2.457 -38.296 1.00 76.00 80 LEU A C 1
ATOM 630 O O . LEU A 1 80 ? 20.193 -1.299 -38.512 1.00 76.00 80 LEU A O 1
ATOM 634 N N . LEU A 1 81 ? 18.755 -2.753 -37.595 1.00 74.69 81 LEU A N 1
ATOM 635 C CA . LEU A 1 81 ? 17.863 -1.756 -36.988 1.00 74.69 81 LEU A CA 1
ATOM 636 C C . LEU A 1 81 ? 18.155 -1.527 -35.499 1.00 74.69 81 LEU A C 1
ATOM 638 O O . LEU A 1 81 ? 17.468 -0.741 -34.842 1.00 74.69 81 LEU A O 1
ATOM 642 N N . ARG A 1 82 ? 19.171 -2.202 -34.949 1.00 79.50 82 ARG A N 1
ATOM 643 C CA . ARG A 1 82 ? 19.550 -2.044 -33.550 1.00 79.50 82 ARG A CA 1
ATOM 644 C C . ARG A 1 82 ? 20.226 -0.691 -33.366 1.00 79.50 82 ARG A C 1
ATOM 646 O O . ARG A 1 82 ? 21.343 -0.471 -33.826 1.00 79.50 82 ARG A O 1
ATOM 653 N N . ARG A 1 83 ? 19.550 0.218 -32.672 1.00 78.75 83 ARG A N 1
ATOM 654 C CA . ARG A 1 8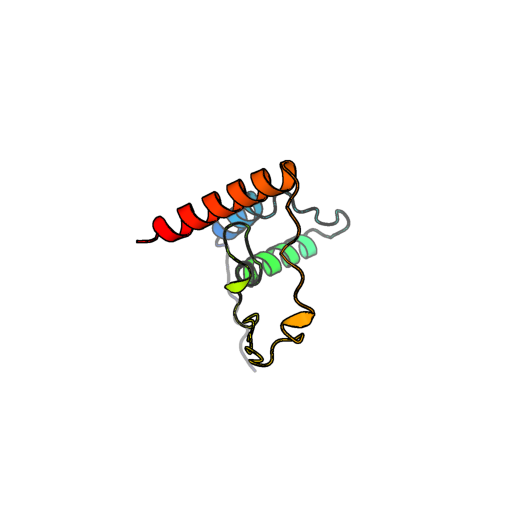3 ? 20.168 1.464 -32.213 1.00 78.75 83 ARG A CA 1
ATOM 655 C C . ARG A 1 83 ? 21.065 1.166 -31.006 1.00 78.75 83 ARG A C 1
ATOM 657 O O . ARG A 1 83 ? 20.728 0.265 -30.234 1.00 78.75 83 ARG A O 1
ATOM 664 N N . PRO A 1 84 ? 22.198 1.873 -30.844 1.00 77.25 84 PRO A N 1
ATOM 665 C CA . PRO A 1 84 ? 22.941 1.825 -29.592 1.00 77.25 84 PRO A CA 1
ATOM 666 C C . PRO A 1 84 ? 22.049 2.325 -28.452 1.00 77.25 84 PRO A C 1
ATOM 668 O O . PRO A 1 84 ? 21.148 3.140 -28.680 1.00 77.25 84 PRO A O 1
ATOM 671 N N . ASP A 1 85 ? 22.306 1.846 -27.238 1.00 78.69 85 ASP A N 1
ATOM 672 C CA . ASP A 1 85 ? 21.585 2.321 -26.062 1.00 78.69 85 ASP A CA 1
ATOM 673 C C . ASP A 1 85 ? 21.761 3.837 -25.935 1.00 78.69 85 ASP A C 1
ATOM 675 O O . ASP A 1 85 ? 22.862 4.380 -26.087 1.00 78.69 85 ASP A O 1
ATOM 679 N N . TYR A 1 86 ? 20.655 4.537 -25.687 1.00 77.19 86 TYR A N 1
ATOM 680 C CA . TYR A 1 86 ? 20.691 5.979 -25.497 1.00 77.19 86 TYR A CA 1
ATOM 681 C C . TYR A 1 86 ? 21.563 6.314 -24.286 1.00 77.19 86 TYR A C 1
ATOM 683 O O . TYR A 1 86 ? 21.441 5.697 -23.225 1.00 77.19 86 TYR A O 1
ATOM 691 N N . GLN A 1 87 ? 22.431 7.318 -24.428 1.00 77.50 87 GLN A N 1
ATOM 692 C CA . GLN A 1 87 ? 23.217 7.802 -23.300 1.00 77.50 87 GLN A CA 1
ATOM 693 C C . GLN A 1 87 ? 22.271 8.327 -22.218 1.00 77.50 87 GLN A C 1
ATOM 695 O O . GLN A 1 87 ? 21.487 9.249 -22.446 1.00 77.50 87 GLN A O 1
ATOM 700 N N . ALA A 1 88 ? 22.343 7.730 -21.031 1.00 78.69 88 ALA A N 1
ATOM 701 C CA . ALA A 1 88 ? 21.613 8.218 -19.875 1.00 78.69 88 ALA A CA 1
ATOM 702 C C . ALA A 1 88 ? 22.142 9.604 -19.468 1.00 78.69 88 ALA A C 1
ATOM 704 O O . ALA A 1 88 ? 23.350 9.854 -19.490 1.00 78.69 88 ALA A O 1
ATOM 705 N N . SER A 1 89 ? 21.240 10.502 -19.064 1.00 85.75 89 SER A N 1
ATOM 706 C CA . SER A 1 89 ? 21.624 11.793 -18.482 1.00 85.75 89 SER A CA 1
ATOM 707 C C . SER A 1 89 ? 22.426 11.593 -17.188 1.00 85.75 89 SER A C 1
ATOM 709 O O . SER A 1 89 ? 22.308 10.547 -16.548 1.00 85.75 89 SER A O 1
ATOM 711 N N . LEU A 1 90 ? 23.213 12.592 -16.761 1.00 83.94 90 LEU A N 1
ATOM 712 C CA . LEU A 1 90 ? 23.981 12.510 -15.503 1.00 83.94 90 LEU A CA 1
ATOM 713 C C . LEU A 1 90 ? 23.092 12.123 -14.313 1.00 83.94 90 LEU A C 1
ATOM 715 O O . LEU A 1 90 ? 23.392 11.168 -13.602 1.00 83.94 90 LEU A O 1
ATOM 719 N N . ARG A 1 91 ? 21.937 12.785 -14.179 1.00 83.88 91 ARG A N 1
ATOM 720 C CA . ARG A 1 91 ? 20.947 12.482 -13.136 1.00 83.88 91 ARG A CA 1
ATOM 721 C C . ARG A 1 91 ? 20.436 11.041 -13.220 1.00 83.88 91 ARG A C 1
ATOM 723 O O . ARG A 1 91 ? 20.269 10.386 -12.195 1.00 83.88 91 ARG A O 1
ATOM 730 N N . ALA A 1 92 ? 20.173 10.546 -14.430 1.00 83.69 92 ALA A N 1
ATOM 731 C CA . ALA A 1 92 ? 19.714 9.175 -14.628 1.00 83.69 92 ALA A CA 1
ATOM 732 C C . ALA A 1 92 ? 20.815 8.154 -14.304 1.00 83.69 92 ALA A C 1
ATOM 734 O O . ALA A 1 92 ? 20.524 7.133 -13.689 1.00 83.69 92 ALA A O 1
ATOM 735 N N . ARG A 1 93 ? 22.077 8.442 -14.651 1.00 83.75 93 ARG A N 1
ATOM 736 C CA . ARG A 1 93 ? 23.227 7.598 -14.293 1.00 83.75 93 ARG A CA 1
ATOM 737 C C . ARG A 1 93 ? 23.397 7.474 -12.786 1.00 83.75 93 ARG A C 1
ATOM 739 O O . ARG A 1 93 ? 23.499 6.355 -12.301 1.00 83.75 93 ARG A O 1
ATOM 746 N N . GLU A 1 94 ? 23.394 8.587 -12.059 1.00 86.81 94 GLU A N 1
ATOM 747 C CA . GLU A 1 94 ? 23.548 8.584 -10.597 1.00 86.81 94 GLU A CA 1
ATOM 748 C C . GLU A 1 94 ? 22.418 7.806 -9.911 1.00 86.81 94 GLU A C 1
ATOM 750 O O . GLU A 1 94 ? 22.664 6.986 -9.025 1.00 86.81 94 GLU A O 1
ATOM 755 N N . ALA A 1 95 ? 21.173 8.006 -10.357 1.00 85.25 95 ALA A N 1
ATOM 756 C CA . ALA A 1 95 ? 20.026 7.265 -9.844 1.00 85.25 95 ALA A CA 1
ATOM 757 C C . ALA A 1 95 ? 20.153 5.756 -10.114 1.00 85.25 95 ALA A C 1
ATOM 759 O O . ALA A 1 95 ? 19.983 4.954 -9.197 1.00 85.25 95 ALA A O 1
ATOM 760 N N . LEU A 1 96 ? 20.500 5.367 -11.346 1.00 82.88 96 LEU A N 1
ATOM 761 C CA . LEU A 1 96 ? 20.703 3.964 -11.718 1.00 82.88 96 LEU A CA 1
ATOM 762 C C . LEU A 1 96 ? 21.850 3.319 -10.935 1.00 82.88 96 LEU A C 1
ATOM 764 O O . LEU A 1 96 ? 21.731 2.171 -10.514 1.00 82.88 96 LEU A O 1
ATOM 768 N N . GLU A 1 97 ? 22.937 4.049 -10.697 1.00 86.44 97 GLU A N 1
ATOM 769 C CA . GLU A 1 97 ? 24.078 3.559 -9.926 1.00 86.44 97 GLU A CA 1
ATOM 770 C C . GLU A 1 97 ? 23.707 3.318 -8.456 1.00 86.44 97 GLU A C 1
ATOM 772 O O . GLU A 1 97 ? 24.050 2.276 -7.895 1.00 86.44 97 GLU A O 1
ATOM 777 N N . ASN A 1 98 ? 22.946 4.229 -7.844 1.00 84.81 98 ASN A N 1
ATOM 778 C CA . ASN A 1 98 ? 22.453 4.068 -6.474 1.00 84.81 98 ASN A CA 1
ATOM 779 C C . ASN A 1 98 ? 21.512 2.866 -6.344 1.00 84.81 98 ASN A C 1
ATOM 781 O O . ASN A 1 98 ? 21.656 2.055 -5.425 1.00 84.81 98 ASN A O 1
ATOM 785 N N . ILE A 1 99 ? 20.589 2.720 -7.296 1.00 81.25 99 ILE A N 1
ATOM 786 C CA . ILE A 1 99 ? 19.668 1.585 -7.365 1.00 81.25 99 ILE A CA 1
ATOM 787 C C . ILE A 1 99 ? 20.463 0.278 -7.523 1.00 81.25 99 ILE A C 1
ATOM 789 O O . ILE A 1 99 ? 20.268 -0.660 -6.752 1.00 81.25 99 ILE A O 1
ATOM 793 N N . SER A 1 100 ? 21.425 0.231 -8.450 1.00 82.50 100 SER A N 1
ATOM 794 C CA . SER A 1 100 ? 22.264 -0.949 -8.691 1.00 82.50 100 SER A CA 1
ATOM 795 C C . SER A 1 100 ? 23.102 -1.350 -7.471 1.00 82.50 100 SER A C 1
ATOM 797 O O . SER A 1 100 ? 23.169 -2.538 -7.147 1.00 82.50 100 SER A O 1
ATOM 799 N N . LYS A 1 101 ? 23.706 -0.385 -6.764 1.00 83.81 101 LYS A N 1
ATOM 800 C CA . LYS A 1 101 ? 24.474 -0.634 -5.531 1.00 83.81 101 LYS A CA 1
ATOM 801 C C . LYS A 1 101 ? 23.598 -1.156 -4.391 1.00 83.81 101 LYS A C 1
ATOM 803 O O . LYS A 1 101 ? 24.046 -2.003 -3.621 1.00 83.81 101 LYS A O 1
ATOM 808 N N . SER A 1 102 ? 22.363 -0.668 -4.276 1.00 76.19 102 SER A N 1
ATOM 809 C CA . SER A 1 102 ? 21.405 -1.166 -3.284 1.00 76.19 102 SER A CA 1
ATOM 810 C C . SER A 1 102 ? 21.092 -2.649 -3.518 1.00 76.19 102 SER A C 1
ATOM 812 O O . SER A 1 102 ? 21.243 -3.468 -2.610 1.00 76.19 102 SER A O 1
ATOM 814 N N . TYR A 1 103 ? 20.771 -3.019 -4.764 1.00 74.06 103 TYR A N 1
ATOM 815 C CA . TYR A 1 103 ? 20.480 -4.408 -5.128 1.00 74.06 103 TYR A CA 1
ATOM 816 C C . TYR A 1 103 ? 21.682 -5.341 -4.953 1.00 74.06 103 TYR A C 1
ATOM 818 O O . TYR A 1 103 ? 21.521 -6.439 -4.420 1.00 74.06 103 TYR A O 1
ATOM 826 N N . SER A 1 104 ? 22.894 -4.922 -5.336 1.00 73.38 104 SER A N 1
ATOM 827 C CA . SER A 1 104 ? 24.083 -5.766 -5.152 1.00 73.38 104 SER A CA 1
ATOM 828 C C . SER A 1 104 ? 24.349 -6.044 -3.671 1.00 73.38 104 SER A C 1
ATOM 830 O O . SER A 1 104 ? 24.595 -7.187 -3.288 1.00 73.38 104 SER A O 1
ATOM 832 N N . LYS A 1 105 ? 24.205 -5.035 -2.805 1.00 68.75 105 LYS A N 1
ATOM 833 C CA . LYS A 1 105 ? 24.384 -5.193 -1.358 1.00 68.75 105 LYS A CA 1
ATOM 834 C C . LYS A 1 105 ? 23.393 -6.185 -0.742 1.00 68.75 105 LYS A C 1
ATOM 836 O O . LYS A 1 105 ? 23.773 -6.884 0.191 1.00 68.75 105 LYS A O 1
ATOM 841 N N . LEU A 1 106 ? 22.162 -6.268 -1.254 1.00 60.62 106 LEU A N 1
ATOM 842 C CA . LEU A 1 106 ? 21.163 -7.249 -0.810 1.00 60.62 106 LEU A CA 1
ATOM 843 C C . LEU A 1 106 ? 21.534 -8.678 -1.234 1.00 60.62 106 LEU A C 1
ATOM 845 O O . LEU A 1 106 ? 21.471 -9.592 -0.417 1.00 60.62 106 LEU A O 1
ATOM 849 N N . VAL A 1 107 ? 22.001 -8.862 -2.473 1.00 59.25 107 VAL A N 1
ATOM 850 C CA . VAL A 1 107 ? 22.368 -10.183 -3.019 1.00 59.25 107 VAL A CA 1
ATOM 851 C C . VAL A 1 107 ? 23.584 -10.795 -2.309 1.00 59.25 107 VAL A C 1
ATOM 853 O O . VAL A 1 107 ? 23.639 -12.009 -2.124 1.00 59.25 107 VAL A O 1
ATOM 856 N N . TYR A 1 108 ? 24.543 -9.977 -1.864 1.00 53.59 1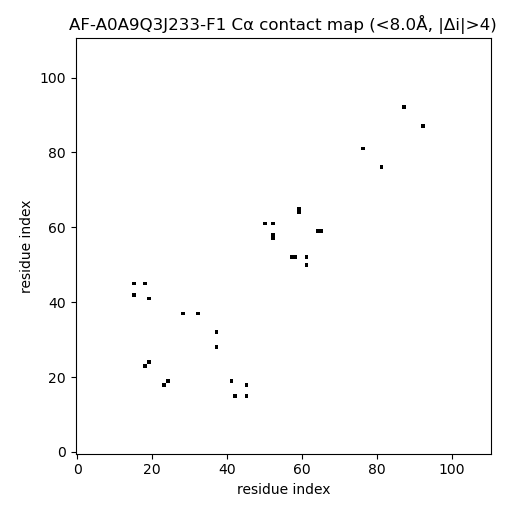08 TYR A N 1
ATOM 857 C CA . TYR A 1 108 ? 25.746 -10.458 -1.166 1.00 53.59 108 TYR A CA 1
ATOM 858 C C . TYR A 1 108 ? 25.627 -10.505 0.366 1.00 53.59 108 TYR A C 1
ATOM 860 O O . TYR A 1 108 ? 26.541 -11.001 1.014 1.00 53.59 108 TYR A O 1
ATOM 868 N N . LYS A 1 109 ? 24.524 -10.024 0.959 1.00 53.22 109 LYS A N 1
ATOM 869 C CA . LYS A 1 109 ? 24.261 -10.154 2.408 1.00 53.22 109 LYS A CA 1
ATOM 870 C C . LYS A 1 109 ? 23.577 -11.470 2.795 1.00 53.22 109 LYS A C 1
ATOM 872 O O . LYS A 1 109 ? 23.481 -11.763 3.980 1.00 53.22 109 LYS A O 1
ATOM 877 N N . GLY A 1 110 ? 23.071 -12.214 1.811 1.00 50.94 110 GLY A N 1
ATOM 878 C CA . GLY A 1 110 ? 22.394 -13.502 1.986 1.00 50.94 110 GLY A CA 1
ATOM 879 C C . GLY A 1 110 ? 23.275 -14.725 1.706 1.00 50.94 110 GLY A C 1
ATOM 880 O O . GLY A 1 110 ? 22.731 -15.780 1.389 1.00 50.94 110 GLY A O 1
ATOM 881 N N . LYS A 1 111 ? 24.606 -14.583 1.763 1.00 41.44 111 LYS A N 1
ATOM 882 C CA . LYS A 1 111 ? 25.570 -15.693 1.712 1.00 41.44 111 LYS A CA 1
ATOM 883 C C . LYS A 1 111 ? 26.416 -15.722 2.972 1.00 41.44 111 LYS A C 1
ATOM 885 O O . LYS A 1 111 ? 26.793 -14.621 3.428 1.00 41.44 111 LYS A O 1
#

Solvent-accessible surface area (backbone atoms only — not comparable to full-atom values): 7523 Å² total; per-residue (Å²): 135,87,78,85,82,80,80,82,75,92,72,81,58,63,67,58,54,49,4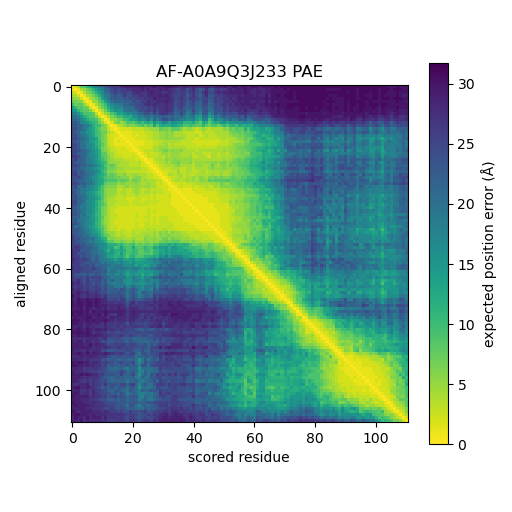5,44,70,71,74,42,70,85,56,85,70,69,82,89,55,51,74,67,58,50,52,52,49,54,48,52,50,62,75,47,46,88,79,52,75,50,99,90,44,64,68,74,73,44,89,90,58,72,80,86,79,79,79,71,84,66,67,96,58,61,78,90,74,62,72,78,82,75,83,68,52,73,70,53,46,55,51,51,51,53,54,50,53,54,54,52,56,56,65,65,67,78,110

Radius of gyration: 24.66 Å; Cα contacts (8 Å, |Δi|>4): 16; chains: 1; bounding box: 56×44×65 Å